Protein AF-A0A821L6I1-F1 (afdb_monomer_lite)

pLDDT: mean 88.38, std 13.35, range [44.41, 98.06]

Secondary structure (DSSP, 8-state):
-HHHHHHHHHHHS-----TTSPPP----HHHHHHHHHHHHHGGGG--SSGGGGG---TTT--HHHHHH--HHHHHHHHHH---S-----

Structure (mmCIF, N/CA/C/O backbone):
data_AF-A0A821L6I1-F1
#
_entry.id   AF-A0A821L6I1-F1
#
loop_
_atom_site.group_PDB
_atom_site.id
_atom_site.type_symbol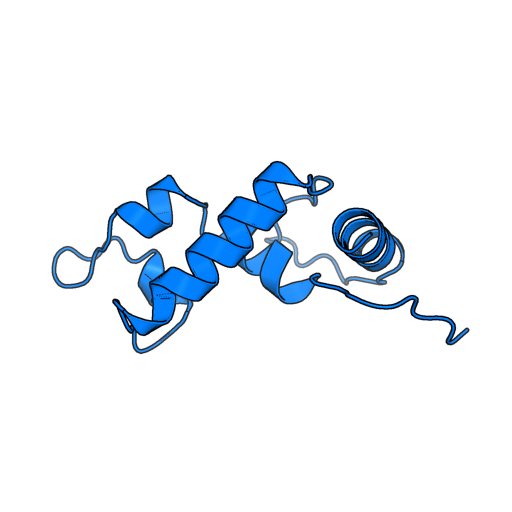
_atom_site.label_atom_id
_atom_site.label_alt_id
_atom_site.label_comp_id
_atom_site.label_asym_id
_atom_site.label_entity_id
_atom_site.label_seq_id
_atom_site.pdbx_PDB_ins_code
_atom_site.Cartn_x
_atom_site.Cartn_y
_atom_site.Cartn_z
_atom_site.occupancy
_atom_site.B_iso_or_equiv
_atom_site.auth_seq_id
_atom_site.auth_comp_id
_atom_site.auth_asym_id
_atom_site.auth_atom_id
_atom_site.pdbx_PDB_model_num
ATOM 1 N N . MET A 1 1 ? 6.623 -5.534 -16.098 1.00 84.38 1 MET A N 1
ATOM 2 C CA . MET A 1 1 ? 5.756 -6.188 -15.082 1.00 84.38 1 MET A CA 1
ATOM 3 C C . MET A 1 1 ? 4.931 -5.103 -14.371 1.00 84.38 1 MET A C 1
ATOM 5 O O . MET A 1 1 ? 5.301 -3.946 -14.501 1.00 84.38 1 MET A O 1
ATOM 9 N N . ILE A 1 2 ? 3.831 -5.406 -13.655 1.00 92.06 2 ILE A N 1
ATOM 10 C CA . ILE A 1 2 ? 2.939 -4.384 -13.025 1.00 92.06 2 ILE A CA 1
ATOM 11 C C . ILE A 1 2 ? 3.717 -3.355 -12.185 1.00 92.06 2 ILE A C 1
ATOM 13 O O . ILE A 1 2 ? 3.403 -2.169 -12.198 1.00 92.06 2 ILE A O 1
ATOM 17 N N . VAL A 1 3 ? 4.765 -3.803 -11.491 1.00 95.75 3 VAL A N 1
ATOM 18 C CA . VAL A 1 3 ? 5.683 -2.951 -10.717 1.00 95.75 3 VAL A CA 1
ATOM 19 C C . VAL A 1 3 ? 6.367 -1.904 -11.597 1.00 95.75 3 VAL A C 1
ATOM 21 O O . VAL A 1 3 ? 6.311 -0.714 -11.295 1.00 95.75 3 VAL A O 1
ATOM 24 N N . ASP A 1 4 ? 6.989 -2.334 -12.696 1.00 94.38 4 ASP A N 1
ATOM 25 C CA . ASP A 1 4 ? 7.686 -1.437 -13.626 1.00 94.38 4 ASP A CA 1
ATOM 26 C C . ASP A 1 4 ? 6.716 -0.439 -14.251 1.00 94.38 4 ASP A C 1
ATOM 28 O O . ASP A 1 4 ? 7.029 0.741 -14.372 1.00 94.38 4 ASP A O 1
ATOM 32 N N . GLU A 1 5 ? 5.522 -0.916 -14.597 1.00 93.00 5 GLU A N 1
ATOM 33 C CA . GLU A 1 5 ? 4.467 -0.124 -15.218 1.00 93.00 5 GLU A CA 1
ATOM 34 C C . GLU A 1 5 ? 3.920 0.942 -14.266 1.00 93.00 5 GLU A C 1
ATOM 36 O O . GLU A 1 5 ? 3.841 2.112 -14.619 1.00 93.00 5 GLU A O 1
ATOM 41 N N . THR A 1 6 ? 3.634 0.563 -13.022 1.00 93.62 6 THR A N 1
ATOM 42 C CA . THR A 1 6 ? 3.187 1.470 -11.953 1.00 93.62 6 THR A CA 1
ATOM 43 C C . THR A 1 6 ? 4.246 2.539 -11.663 1.00 93.62 6 THR A C 1
ATOM 45 O O . THR A 1 6 ? 3.942 3.727 -11.556 1.00 93.62 6 THR A O 1
ATOM 48 N N . ASN A 1 7 ? 5.520 2.138 -11.600 1.00 94.00 7 ASN A N 1
ATOM 49 C CA . ASN A 1 7 ? 6.632 3.068 -11.422 1.00 94.00 7 ASN A CA 1
ATOM 50 C C . ASN A 1 7 ? 6.814 4.002 -12.626 1.00 94.00 7 ASN A C 1
ATOM 52 O O . ASN A 1 7 ? 7.096 5.186 -12.435 1.00 94.00 7 ASN A O 1
ATOM 56 N N . ARG A 1 8 ? 6.660 3.500 -13.860 1.00 91.31 8 ARG A N 1
ATOM 57 C CA . ARG A 1 8 ? 6.751 4.318 -15.079 1.00 91.31 8 ARG A CA 1
ATOM 58 C C . ARG A 1 8 ? 5.589 5.304 -15.167 1.00 91.31 8 ARG A C 1
ATOM 60 O O . ARG A 1 8 ? 5.823 6.476 -15.452 1.00 91.31 8 ARG A O 1
ATOM 67 N N . PHE A 1 9 ? 4.373 4.856 -14.863 1.00 89.94 9 PHE A N 1
ATOM 68 C CA . PHE A 1 9 ? 3.177 5.690 -14.843 1.00 89.94 9 PHE A CA 1
ATOM 69 C C . PHE A 1 9 ? 3.338 6.881 -13.899 1.00 89.94 9 PHE A C 1
ATOM 71 O O . PHE A 1 9 ? 3.121 8.015 -14.321 1.00 89.94 9 PHE A O 1
ATOM 78 N N . HIS A 1 10 ? 3.799 6.653 -12.664 1.00 88.19 10 HIS A N 1
ATOM 79 C CA . HIS A 1 10 ? 4.019 7.746 -11.718 1.00 88.19 10 HIS A CA 1
ATOM 80 C C . HIS A 1 10 ? 5.010 8.791 -12.254 1.00 88.19 10 HIS A C 1
ATOM 82 O O . HIS A 1 10 ? 4.733 9.985 -12.208 1.00 88.19 10 HIS A O 1
ATOM 88 N N . ARG A 1 11 ? 6.152 8.347 -12.801 1.00 87.44 11 ARG A N 1
ATOM 89 C CA . ARG A 1 11 ? 7.195 9.245 -13.337 1.00 87.44 11 ARG A CA 1
ATOM 90 C C . ARG A 1 11 ? 6.710 10.084 -14.517 1.00 87.44 11 ARG A C 1
ATOM 92 O O . ARG A 1 11 ? 7.143 11.219 -14.667 1.00 87.44 11 ARG A O 1
ATOM 99 N N . ASN A 1 12 ? 5.849 9.508 -15.353 1.00 84.50 12 ASN A N 1
ATOM 100 C CA . ASN A 1 12 ? 5.335 10.156 -16.558 1.00 84.50 12 ASN A CA 1
ATOM 101 C C . ASN A 1 12 ? 4.082 10.997 -16.296 1.00 84.50 12 ASN A C 1
ATOM 103 O O . ASN A 1 12 ? 3.679 11.786 -17.148 1.00 84.50 12 ASN A O 1
ATOM 107 N N . SER A 1 13 ? 3.441 10.818 -15.144 1.00 77.00 13 SER A N 1
ATOM 108 C CA . SER A 1 13 ? 2.263 11.587 -14.780 1.00 77.00 13 SER A CA 1
ATOM 109 C C . SER A 1 13 ? 2.674 13.014 -14.436 1.00 77.00 13 SER A C 1
ATOM 111 O O . SER A 1 13 ? 3.483 13.240 -13.537 1.00 77.00 13 SER A O 1
ATOM 113 N N . VAL A 1 14 ? 2.068 13.995 -15.111 1.00 64.56 14 VAL A N 1
ATOM 114 C CA . VAL A 1 14 ? 2.135 15.412 -14.724 1.00 64.56 14 VAL A CA 1
ATOM 115 C C . VAL A 1 14 ? 1.257 15.597 -13.484 1.00 64.56 14 VAL A C 1
ATOM 117 O O . VAL A 1 14 ? 0.189 16.204 -13.524 1.00 64.56 14 VAL A O 1
ATOM 120 N N . HIS A 1 15 ? 1.641 14.982 -12.368 1.00 62.94 15 HIS A N 1
ATOM 121 C CA . HIS A 1 15 ? 0.945 15.209 -11.116 1.00 62.94 15 HIS A CA 1
ATOM 122 C C . HIS A 1 15 ? 1.262 16.629 -10.655 1.00 62.94 15 HIS A C 1
ATOM 124 O O . HIS A 1 15 ? 2.410 16.962 -10.361 1.00 62.94 15 HIS A O 1
ATOM 130 N N . ILE A 1 16 ? 0.223 17.460 -10.548 1.00 54.78 16 ILE A N 1
ATOM 131 C CA . ILE A 1 16 ? 0.253 18.634 -9.679 1.00 54.78 16 ILE A CA 1
ATOM 132 C C . ILE A 1 16 ? 0.525 18.072 -8.287 1.00 54.78 16 ILE A C 1
ATOM 134 O O . ILE A 1 16 ? -0.371 17.499 -7.667 1.00 54.78 16 ILE A O 1
ATOM 138 N N . ALA A 1 17 ? 1.777 18.146 -7.837 1.00 55.72 17 ALA A N 1
ATOM 139 C CA . ALA A 1 17 ? 2.143 17.756 -6.491 1.00 55.72 17 ALA A CA 1
ATOM 140 C C . ALA A 1 17 ? 1.277 18.580 -5.536 1.00 55.72 17 ALA A C 1
ATOM 142 O O . ALA A 1 17 ? 1.493 19.776 -5.345 1.00 55.72 17 ALA A O 1
ATOM 143 N N . HIS A 1 18 ? 0.241 17.963 -4.971 1.00 57.19 18 HIS A N 1
ATOM 144 C CA . HIS A 1 18 ? -0.420 18.558 -3.828 1.00 57.19 18 HIS A CA 1
ATOM 145 C C . HIS A 1 18 ? 0.648 18.670 -2.745 1.00 57.19 18 HIS A C 1
ATOM 147 O O . HIS A 1 18 ? 1.342 17.693 -2.471 1.00 57.19 18 HIS A O 1
ATOM 153 N N . SER A 1 19 ? 0.777 19.843 -2.131 1.00 56.97 19 SER A N 1
ATOM 154 C CA . SER A 1 19 ? 1.773 20.145 -1.090 1.00 56.97 19 SER A CA 1
ATOM 155 C C . SER A 1 19 ? 1.796 19.141 0.077 1.00 56.97 19 SER A C 1
ATOM 157 O O . SER A 1 19 ? 2.740 19.128 0.858 1.00 56.97 19 SER A O 1
ATOM 159 N N . HIS A 1 20 ? 0.766 18.296 0.193 1.00 60.94 20 HIS A N 1
ATOM 160 C CA . HIS A 1 20 ? 0.594 17.274 1.223 1.00 60.94 20 HIS A CA 1
ATOM 161 C C . HIS A 1 20 ? 0.753 15.824 0.728 1.00 60.94 20 HIS A C 1
ATOM 163 O O . HIS A 1 20 ? 0.520 14.898 1.503 1.00 60.94 20 HIS A O 1
ATOM 169 N N . ALA A 1 21 ? 1.099 15.591 -0.541 1.00 65.69 21 ALA A N 1
ATOM 170 C CA . ALA A 1 21 ? 1.366 14.245 -1.036 1.00 65.69 21 ALA A CA 1
ATOM 171 C C . ALA A 1 21 ? 2.752 13.783 -0.565 1.00 65.69 21 ALA A C 1
ATOM 173 O O . ALA A 1 21 ? 3.746 14.484 -0.751 1.00 65.69 21 ALA A O 1
ATOM 174 N N . ALA A 1 22 ? 2.823 12.596 0.042 1.00 67.25 22 ALA A N 1
ATOM 175 C CA . ALA A 1 22 ? 4.101 11.983 0.380 1.00 67.25 22 ALA A CA 1
ATOM 176 C C . ALA A 1 22 ? 4.949 11.788 -0.896 1.00 67.25 22 ALA A C 1
ATOM 178 O O . ALA A 1 22 ? 4.386 11.456 -1.946 1.00 67.25 22 ALA A O 1
ATOM 179 N N . PRO A 1 23 ? 6.282 11.966 -0.824 1.00 78.62 23 PRO A N 1
ATOM 180 C CA . PRO A 1 23 ? 7.152 11.745 -1.970 1.00 78.62 23 PRO A CA 1
ATOM 181 C C . PRO A 1 23 ? 7.016 10.302 -2.464 1.00 78.62 23 PRO A C 1
ATOM 183 O O . PRO A 1 23 ? 6.962 9.355 -1.673 1.00 78.62 23 PRO A O 1
ATOM 186 N N . TRP A 1 24 ? 6.949 10.128 -3.782 1.00 89.38 24 TRP A N 1
ATOM 187 C CA . TRP A 1 24 ? 6.856 8.799 -4.365 1.00 89.38 24 TRP A CA 1
ATOM 188 C C . TRP A 1 24 ? 8.179 8.056 -4.253 1.00 89.38 24 TRP A C 1
ATOM 190 O O . TRP A 1 24 ? 9.226 8.520 -4.702 1.00 89.38 24 TRP A O 1
ATOM 200 N N . ILE A 1 25 ? 8.093 6.849 -3.710 1.00 91.50 25 ILE A N 1
ATOM 201 C CA . ILE A 1 25 ? 9.167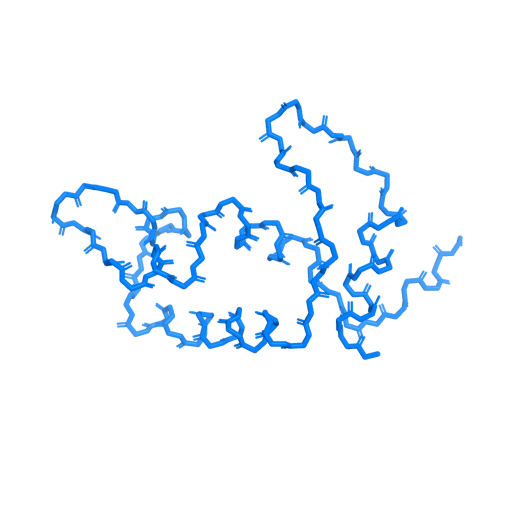 5.864 -3.716 1.00 91.50 25 ILE A CA 1
ATOM 202 C C . ILE A 1 25 ? 8.745 4.757 -4.678 1.00 91.50 25 ILE A C 1
ATOM 204 O O . ILE A 1 25 ? 7.592 4.313 -4.636 1.00 91.50 25 ILE A O 1
ATOM 208 N N . ASN A 1 26 ? 9.663 4.311 -5.539 1.00 95.31 26 ASN A N 1
ATOM 209 C CA . ASN A 1 26 ? 9.378 3.218 -6.465 1.00 95.31 26 ASN A CA 1
ATOM 210 C C . ASN A 1 26 ? 8.868 1.995 -5.696 1.00 95.31 26 ASN A C 1
ATOM 212 O O . ASN A 1 26 ? 9.467 1.588 -4.701 1.00 95.31 26 ASN A O 1
ATOM 216 N N . THR A 1 27 ? 7.767 1.415 -6.162 1.00 96.56 27 THR A N 1
ATOM 217 C CA . THR A 1 27 ? 7.244 0.177 -5.596 1.00 96.56 27 THR A CA 1
ATOM 218 C C . THR A 1 27 ? 8.075 -1.027 -6.025 1.00 96.56 27 THR A C 1
ATOM 220 O O . THR A 1 27 ? 8.796 -0.975 -7.027 1.00 96.56 27 THR A O 1
ATOM 223 N N . THR A 1 28 ? 7.976 -2.109 -5.257 1.00 97.56 28 THR A N 1
ATOM 224 C CA . THR A 1 28 ? 8.665 -3.384 -5.490 1.00 97.56 28 THR A CA 1
ATOM 225 C C . THR A 1 28 ? 7.650 -4.511 -5.644 1.00 97.56 28 THR A C 1
ATOM 227 O O . THR A 1 28 ? 6.489 -4.370 -5.264 1.00 97.56 28 THR A O 1
ATOM 230 N N . THR A 1 29 ? 8.083 -5.665 -6.150 1.00 97.50 29 THR A N 1
ATOM 231 C CA . THR A 1 29 ? 7.225 -6.857 -6.244 1.00 97.50 29 THR A CA 1
ATOM 232 C C . THR A 1 29 ? 6.674 -7.281 -4.881 1.00 97.50 29 THR A C 1
ATOM 234 O O . THR A 1 29 ? 5.483 -7.558 -4.768 1.00 97.50 29 THR A O 1
ATOM 237 N N . ASN A 1 30 ? 7.504 -7.257 -3.832 1.00 97.44 30 ASN A N 1
ATOM 238 C CA . ASN A 1 30 ? 7.079 -7.607 -2.473 1.00 97.44 30 ASN A CA 1
ATOM 239 C C . ASN A 1 30 ? 6.019 -6.636 -1.946 1.00 97.44 30 ASN A C 1
ATOM 241 O O . ASN A 1 30 ? 4.991 -7.067 -1.433 1.00 97.44 30 ASN A O 1
ATOM 245 N N . GLU A 1 31 ? 6.238 -5.330 -2.114 1.00 97.69 31 GLU A N 1
ATOM 246 C CA . GLU A 1 31 ? 5.258 -4.322 -1.704 1.00 97.69 31 GLU A CA 1
ATOM 247 C C . GLU A 1 31 ? 3.943 -4.467 -2.485 1.00 97.69 31 GLU A C 1
ATOM 249 O O . GLU A 1 31 ? 2.868 -4.382 -1.895 1.00 97.69 31 GLU A O 1
ATOM 254 N N . MET A 1 32 ? 4.010 -4.761 -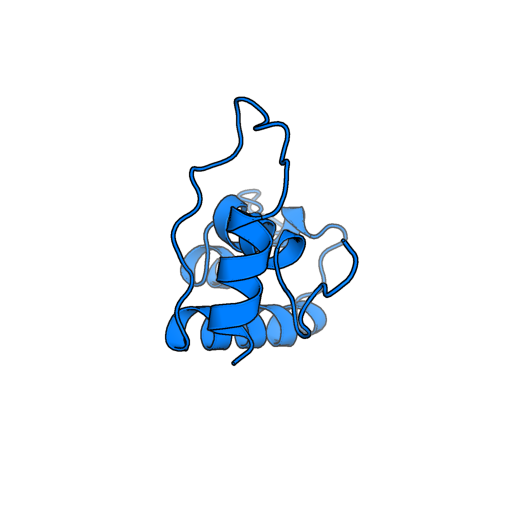3.787 1.00 97.81 32 MET A N 1
ATOM 255 C CA . MET A 1 32 ? 2.826 -4.984 -4.616 1.00 97.81 32 MET A CA 1
ATOM 256 C C . MET A 1 32 ? 2.036 -6.226 -4.174 1.00 97.81 32 MET A C 1
ATOM 258 O O . MET A 1 32 ? 0.807 -6.192 -4.154 1.00 97.81 32 MET A O 1
ATOM 262 N N . TYR A 1 33 ? 2.705 -7.303 -3.749 1.00 97.88 33 TYR A N 1
ATOM 263 C CA . TYR A 1 33 ? 2.016 -8.459 -3.165 1.00 97.88 33 TYR A CA 1
ATOM 264 C C . TYR A 1 33 ? 1.309 -8.115 -1.855 1.00 97.88 33 TYR A C 1
ATOM 266 O O . TYR A 1 33 ? 0.150 -8.488 -1.681 1.00 97.88 33 TYR A O 1
ATOM 274 N N . ILE A 1 34 ? 1.958 -7.363 -0.961 1.00 98.06 34 ILE A N 1
ATOM 275 C CA . ILE A 1 34 ? 1.328 -6.907 0.287 1.00 98.06 34 ILE A CA 1
ATOM 276 C C . ILE A 1 34 ? 0.145 -5.982 -0.027 1.00 98.06 34 ILE A C 1
ATOM 278 O O . ILE A 1 34 ? -0.901 -6.076 0.616 1.00 98.06 34 ILE A O 1
ATOM 282 N N . PHE A 1 35 ? 0.262 -5.118 -1.039 1.00 97.88 35 PHE A N 1
ATOM 283 C CA . PHE A 1 35 ? -0.824 -4.239 -1.478 1.00 97.88 35 PHE A CA 1
ATOM 284 C C . PHE A 1 35 ? -2.032 -5.046 -1.959 1.00 97.88 35 PHE A C 1
ATOM 286 O O . PHE A 1 35 ? -3.146 -4.821 -1.485 1.00 97.88 35 PHE A O 1
ATOM 293 N N . LEU A 1 36 ? -1.816 -6.036 -2.827 1.00 97.50 36 LEU A N 1
ATOM 294 C CA . LEU A 1 36 ? -2.881 -6.913 -3.313 1.00 97.50 36 LEU A CA 1
ATOM 295 C C . LEU A 1 36 ? -3.500 -7.738 -2.178 1.00 97.50 36 LEU A C 1
ATOM 297 O O . LEU A 1 36 ? -4.724 -7.817 -2.090 1.00 97.50 36 LEU A O 1
ATOM 301 N N . ALA A 1 37 ? -2.687 -8.276 -1.265 1.00 97.81 37 ALA A N 1
ATOM 302 C CA . ALA A 1 37 ? -3.177 -8.972 -0.077 1.00 97.81 37 ALA A CA 1
ATOM 303 C C . ALA A 1 37 ? -4.034 -8.050 0.809 1.00 97.81 37 ALA A C 1
ATOM 305 O O . ALA A 1 37 ? -5.103 -8.445 1.272 1.00 97.81 37 ALA A O 1
ATOM 306 N N . THR A 1 38 ? -3.621 -6.789 0.976 1.00 97.94 38 THR A N 1
ATOM 307 C CA . THR A 1 38 ? -4.394 -5.772 1.703 1.00 97.94 38 THR A CA 1
ATOM 308 C C . THR A 1 38 ? -5.741 -5.518 1.021 1.00 97.94 38 THR A C 1
ATOM 310 O O . THR A 1 38 ? -6.772 -5.515 1.694 1.00 97.94 38 THR A O 1
ATOM 313 N N . VAL A 1 39 ? -5.765 -5.362 -0.309 1.00 97.56 39 VAL A N 1
ATOM 314 C CA . VAL A 1 39 ? -7.006 -5.189 -1.089 1.00 97.56 39 VAL A CA 1
ATOM 315 C C . VAL A 1 39 ? -7.926 -6.408 -0.956 1.00 97.56 39 VAL A C 1
ATOM 317 O O . VAL A 1 39 ? -9.131 -6.242 -0.780 1.00 97.56 39 VAL A O 1
ATOM 320 N N . MET A 1 40 ? -7.380 -7.625 -0.973 1.00 97.69 40 MET A N 1
ATOM 321 C CA . MET A 1 40 ? -8.145 -8.866 -0.780 1.00 97.69 40 MET A CA 1
ATOM 322 C C . MET A 1 40 ? -8.679 -9.023 0.654 1.00 97.69 40 MET A C 1
ATOM 324 O O . MET A 1 40 ? -9.735 -9.625 0.860 1.00 97.69 40 MET A O 1
ATOM 328 N N . LEU A 1 41 ? -8.005 -8.447 1.654 1.00 97.25 41 LEU A N 1
ATOM 329 C CA . LEU A 1 41 ? -8.464 -8.444 3.045 1.00 97.25 41 LEU A CA 1
ATOM 330 C C . LEU A 1 41 ? -9.626 -7.462 3.278 1.00 97.25 41 LEU A C 1
ATOM 332 O O . LEU A 1 41 ? -10.534 -7.749 4.057 1.00 97.25 41 LEU A O 1
ATOM 336 N N . MET A 1 42 ? -9.642 -6.320 2.586 1.00 96.81 42 MET A N 1
ATOM 337 C CA . MET A 1 42 ? -10.659 -5.270 2.747 1.00 96.81 42 MET A CA 1
ATOM 338 C C . MET A 1 42 ? -12.129 -5.726 2.713 1.00 96.81 42 MET A C 1
ATOM 340 O O . MET A 1 42 ? -12.881 -5.245 3.569 1.00 96.81 42 MET A O 1
ATOM 344 N N . PRO A 1 43 ? -12.587 -6.604 1.795 1.00 96.31 43 PRO A N 1
ATOM 345 C CA . PRO A 1 43 ? -13.980 -7.054 1.782 1.00 96.31 43 PRO A CA 1
ATOM 346 C C . PRO A 1 43 ? -14.379 -7.834 3.041 1.00 96.31 43 PRO A C 1
ATOM 348 O O . PRO A 1 43 ? -15.531 -7.741 3.459 1.00 96.31 43 PRO A O 1
ATOM 351 N N . HIS A 1 44 ? -13.440 -8.532 3.686 1.00 96.00 44 HIS A N 1
ATOM 352 C CA . HIS A 1 44 ? -13.686 -9.277 4.926 1.00 96.00 44 HIS A CA 1
ATOM 353 C C . HIS A 1 44 ? -13.911 -8.347 6.129 1.00 96.00 44 HIS A C 1
ATOM 355 O O . HIS A 1 44 ? -14.616 -8.697 7.071 1.00 96.00 44 HIS A O 1
ATOM 361 N N . LEU A 1 45 ? -13.335 -7.141 6.092 1.00 94.00 45 LEU A N 1
ATOM 362 C CA . LEU A 1 45 ? -13.373 -6.146 7.170 1.00 94.00 45 LEU A CA 1
ATOM 363 C C . LEU A 1 45 ? -13.964 -4.824 6.666 1.00 94.00 45 LEU A C 1
ATOM 365 O O . LEU A 1 45 ? -13.400 -3.750 6.886 1.00 94.00 45 LEU A O 1
ATOM 369 N N . LYS A 1 46 ? -15.083 -4.906 5.937 1.00 94.56 46 LYS A N 1
ATOM 370 C CA . LYS A 1 46 ? -15.669 -3.787 5.188 1.00 94.56 46 LYS A CA 1
ATOM 371 C C . LYS A 1 46 ? -15.850 -2.530 6.050 1.00 94.56 46 LYS A C 1
ATOM 373 O O . LYS A 1 46 ? -16.519 -2.548 7.082 1.00 94.56 46 LYS A O 1
ATOM 378 N N . LYS A 1 47 ? -15.294 -1.410 5.582 1.00 94.25 47 LYS A N 1
ATOM 379 C CA . LYS A 1 47 ? -15.503 -0.068 6.151 1.00 94.25 47 LYS A CA 1
ATOM 380 C C . LYS A 1 47 ? -16.314 0.790 5.183 1.00 94.25 47 LYS A C 1
ATOM 382 O O . LYS A 1 47 ? -16.260 0.598 3.973 1.00 94.25 47 LYS A O 1
ATOM 387 N N . ASN A 1 48 ? -17.013 1.797 5.707 1.00 93.50 48 ASN A N 1
ATOM 388 C CA . ASN A 1 48 ? -17.836 2.706 4.892 1.00 93.50 48 ASN A CA 1
ATOM 389 C C . ASN A 1 48 ? -17.018 3.574 3.922 1.00 93.50 48 ASN A C 1
ATOM 391 O O . ASN A 1 48 ? -17.544 4.062 2.927 1.00 93.50 48 ASN A O 1
ATOM 395 N N . ARG A 1 49 ? -15.743 3.827 4.235 1.00 93.94 49 ARG A N 1
ATOM 396 C CA . ARG A 1 49 ? -14.825 4.647 3.433 1.00 93.94 49 ARG A CA 1
ATOM 397 C C . ARG A 1 49 ? -13.439 4.012 3.459 1.00 93.94 49 ARG A C 1
ATOM 399 O O . ARG A 1 49 ? -13.034 3.528 4.513 1.00 93.94 49 ARG A O 1
ATOM 406 N N . ILE A 1 50 ? -12.678 4.122 2.365 1.00 93.25 50 ILE A N 1
ATOM 407 C CA . ILE A 1 50 ? -11.291 3.612 2.277 1.00 93.25 50 ILE A CA 1
ATOM 408 C C . ILE A 1 50 ? -10.415 4.175 3.410 1.00 93.25 50 ILE A C 1
ATOM 410 O O . ILE A 1 50 ? -9.675 3.455 4.067 1.00 93.25 50 ILE A O 1
ATOM 414 N N . ARG A 1 51 ? -10.560 5.465 3.732 1.00 92.56 51 ARG A N 1
ATOM 415 C CA . ARG A 1 51 ? -9.825 6.082 4.850 1.00 92.56 51 ARG A CA 1
ATOM 416 C C . ARG A 1 51 ? -10.153 5.468 6.219 1.00 92.56 51 ARG A C 1
ATOM 418 O O . ARG A 1 51 ? -9.348 5.583 7.134 1.00 92.56 51 ARG A O 1
ATOM 425 N N . GLY A 1 52 ? -11.313 4.825 6.362 1.00 95.94 52 GLY A N 1
ATOM 426 C CA . GLY A 1 52 ? -11.753 4.188 7.602 1.00 95.94 52 GLY A CA 1
ATOM 427 C C . GLY A 1 52 ? -10.939 2.953 7.988 1.00 95.94 52 GLY A C 1
ATOM 428 O O . GLY A 1 52 ? -10.910 2.615 9.167 1.00 95.94 52 GLY A O 1
ATOM 429 N N . TYR A 1 53 ? -10.241 2.321 7.038 1.00 96.88 53 TYR A N 1
ATOM 430 C CA . TYR A 1 53 ? -9.342 1.196 7.320 1.00 96.88 53 TYR A CA 1
ATOM 431 C C . TYR A 1 53 ? -8.142 1.605 8.192 1.00 96.88 53 TYR A C 1
ATOM 433 O O . TYR A 1 53 ? -7.649 0.791 8.961 1.00 96.88 53 TYR A O 1
ATOM 441 N N . TRP A 1 54 ? -7.752 2.885 8.166 1.00 97.12 54 TRP A N 1
ATOM 442 C CA . TRP A 1 54 ? -6.688 3.464 9.002 1.00 97.12 54 TRP A CA 1
ATOM 443 C C . TRP A 1 54 ? -7.230 4.363 10.121 1.00 97.12 54 TRP A C 1
ATOM 445 O O . TRP A 1 54 ? -6.560 5.299 10.559 1.00 97.12 54 TRP A O 1
ATOM 455 N N . SER A 1 55 ? -8.472 4.146 10.560 1.00 95.38 55 SER A N 1
ATOM 456 C CA . SER A 1 55 ? -9.026 4.919 11.671 1.00 95.38 55 SER A CA 1
ATOM 457 C C . SER A 1 55 ? -8.331 4.569 12.989 1.00 95.38 55 SER A C 1
ATOM 459 O O . SER A 1 55 ? -8.181 3.398 13.327 1.00 95.38 55 SER A O 1
ATOM 461 N N . THR A 1 56 ? -7.984 5.592 13.769 1.00 94.88 56 THR A N 1
ATOM 462 C CA . THR A 1 56 ? -7.515 5.461 15.157 1.00 94.88 56 THR A CA 1
ATOM 463 C C . THR A 1 56 ? -8.663 5.504 16.171 1.00 94.88 56 THR A C 1
ATOM 465 O O . THR A 1 56 ? -8.439 5.399 17.377 1.00 94.88 56 THR A O 1
ATOM 468 N N . TYR A 1 57 ? -9.913 5.650 15.711 1.00 94.88 57 TYR A N 1
ATOM 469 C CA . TYR A 1 57 ? -11.072 5.671 16.593 1.00 94.88 57 TYR A CA 1
ATOM 470 C C . TYR A 1 57 ? -11.349 4.272 17.141 1.00 94.88 57 TYR A C 1
ATOM 472 O O . TYR A 1 57 ? -11.653 3.349 16.385 1.00 94.88 57 TYR A O 1
ATOM 480 N N . ARG A 1 58 ? -11.278 4.126 18.469 1.00 92.75 58 ARG A N 1
ATOM 481 C CA . ARG A 1 58 ? -11.297 2.829 19.169 1.00 92.75 58 ARG A CA 1
ATOM 482 C C . ARG A 1 58 ? -12.453 1.905 18.776 1.00 92.75 58 ARG A C 1
ATOM 484 O O . ARG A 1 58 ? -12.254 0.699 18.768 1.00 92.75 58 ARG A O 1
ATOM 491 N N . LEU A 1 59 ? -13.629 2.440 18.431 1.00 92.62 59 LEU A N 1
ATOM 492 C CA . LEU A 1 59 ? -14.791 1.613 18.071 1.00 92.62 59 LEU A CA 1
ATOM 493 C C . LEU A 1 59 ? -14.681 0.955 16.690 1.00 92.62 59 LEU A C 1
ATOM 495 O O . LEU A 1 59 ? -15.365 -0.028 16.430 1.00 92.62 59 LEU A O 1
ATOM 499 N N . ILE A 1 60 ? -13.868 1.508 15.787 1.00 90.69 60 ILE A N 1
ATOM 500 C CA . ILE A 1 60 ? -13.770 1.039 14.396 1.00 90.69 60 ILE A CA 1
ATOM 501 C C . ILE A 1 60 ? -12.333 0.747 13.962 1.00 90.69 60 ILE A C 1
ATOM 503 O O . ILE A 1 60 ? -12.127 0.387 12.801 1.00 90.69 60 ILE A O 1
ATOM 507 N N . ALA A 1 61 ? -11.360 0.912 14.858 1.00 94.50 61 ALA A N 1
ATOM 508 C CA . ALA A 1 61 ? -9.955 0.652 14.590 1.00 94.50 61 ALA A CA 1
ATOM 509 C C . ALA A 1 61 ? -9.741 -0.815 14.196 1.00 94.50 61 ALA A C 1
ATOM 511 O O . ALA A 1 61 ? -10.375 -1.733 14.718 1.00 94.50 61 ALA A O 1
ATOM 512 N N . THR A 1 62 ? -8.865 -1.046 13.224 1.00 95.38 62 THR A N 1
ATOM 513 C CA . THR A 1 62 ? -8.542 -2.388 12.730 1.00 95.38 62 THR A CA 1
ATOM 514 C C . THR A 1 62 ? -7.059 -2.412 12.390 1.00 95.38 62 THR A C 1
ATOM 516 O O . THR A 1 62 ? -6.658 -2.044 11.289 1.00 95.38 62 THR A O 1
ATOM 519 N N . LEU A 1 63 ? -6.251 -2.765 13.395 1.00 94.75 63 LEU A N 1
ATOM 520 C CA . LEU A 1 63 ? -4.809 -2.489 13.438 1.00 94.75 63 LEU A CA 1
ATOM 521 C C . LEU A 1 63 ? -4.025 -3.102 12.273 1.00 94.75 63 LEU A C 1
ATOM 523 O O . LEU A 1 63 ? -3.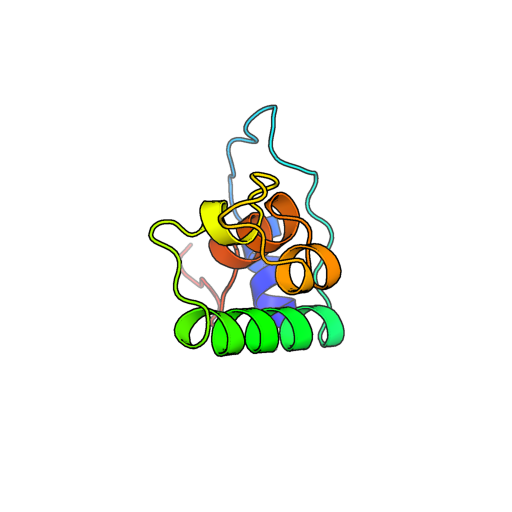121 -2.450 11.762 1.00 94.75 63 LEU A O 1
ATOM 527 N N . ILE A 1 64 ? -4.444 -4.271 11.779 1.00 96.38 64 ILE A N 1
ATOM 528 C CA . ILE A 1 64 ? -3.773 -4.977 10.678 1.00 96.38 64 ILE A CA 1
ATOM 529 C C . ILE A 1 64 ? -3.550 -4.097 9.436 1.00 96.38 64 ILE A C 1
ATOM 531 O O . ILE A 1 64 ? -2.515 -4.190 8.789 1.00 96.38 64 ILE A O 1
ATOM 535 N N . PHE A 1 65 ? -4.469 -3.181 9.108 1.00 96.69 65 PHE A N 1
ATOM 536 C CA . PHE A 1 65 ? -4.290 -2.299 7.948 1.00 96.69 65 PHE A CA 1
ATOM 537 C C . PHE A 1 65 ? -3.178 -1.266 8.159 1.00 96.69 65 PHE A C 1
ATOM 539 O O . PHE A 1 65 ? -2.483 -0.926 7.203 1.00 96.69 65 PHE A O 1
ATOM 546 N N . ALA A 1 66 ? -2.999 -0.786 9.393 1.00 95.44 66 ALA A N 1
ATOM 547 C CA . ALA A 1 66 ? -1.926 0.136 9.758 1.00 95.44 66 ALA A CA 1
ATOM 548 C C . ALA A 1 66 ? -0.565 -0.570 9.896 1.00 95.44 66 ALA A C 1
ATOM 550 O O . ALA A 1 66 ? 0.464 0.069 9.702 1.00 95.44 66 ALA A O 1
ATOM 551 N N . GLU A 1 67 ? -0.564 -1.872 10.197 1.00 96.44 67 GLU A N 1
ATOM 552 C CA . GLU A 1 67 ? 0.639 -2.714 10.206 1.00 96.44 67 GLU A CA 1
ATOM 553 C C . GLU A 1 67 ? 1.142 -3.010 8.786 1.00 96.44 67 GLU A C 1
ATOM 555 O O . GLU A 1 67 ? 2.346 -2.990 8.543 1.00 96.44 67 GLU A O 1
ATOM 560 N N . LEU A 1 68 ? 0.230 -3.251 7.836 1.00 96.75 68 LEU A N 1
ATOM 561 C CA . LEU A 1 68 ? 0.583 -3.565 6.447 1.00 96.75 68 LEU A CA 1
ATOM 562 C C . LEU A 1 68 ? 0.999 -2.325 5.644 1.00 96.75 68 LEU A C 1
ATOM 564 O O . LEU A 1 68 ? 1.918 -2.397 4.831 1.00 96.75 68 LEU A O 1
ATOM 568 N N . PHE A 1 69 ? 0.322 -1.192 5.848 1.00 95.44 69 PHE A N 1
ATOM 569 C CA . PHE A 1 69 ? 0.601 0.053 5.136 1.00 95.44 69 PHE A CA 1
ATOM 570 C C . PHE A 1 69 ? 0.295 1.283 5.982 1.00 95.44 69 PHE A C 1
ATOM 572 O O . PHE A 1 69 ? -0.637 1.303 6.781 1.00 95.44 69 PHE A O 1
ATOM 579 N N . THR A 1 70 ? 0.976 2.392 5.692 1.00 94.88 70 THR A N 1
ATOM 580 C CA . THR A 1 70 ? 0.423 3.707 6.028 1.00 94.88 70 THR A CA 1
ATOM 581 C C . THR A 1 70 ? -0.714 4.046 5.062 1.00 94.88 70 THR A C 1
ATOM 583 O O . THR A 1 70 ? -0.674 3.695 3.878 1.00 94.88 70 THR A O 1
ATOM 586 N N . ARG A 1 71 ? -1.721 4.789 5.538 1.00 94.44 71 ARG A N 1
ATOM 587 C CA . ARG A 1 71 ? -2.844 5.254 4.704 1.00 94.44 71 ARG A CA 1
ATOM 588 C C . ARG A 1 71 ? -2.365 5.953 3.432 1.00 94.44 71 ARG A C 1
ATOM 590 O O . ARG A 1 71 ? -2.923 5.739 2.356 1.00 94.44 71 ARG A O 1
ATOM 597 N N . ASP A 1 72 ? -1.357 6.808 3.567 1.00 93.19 72 ASP A N 1
ATOM 598 C CA . ASP A 1 72 ? -0.883 7.654 2.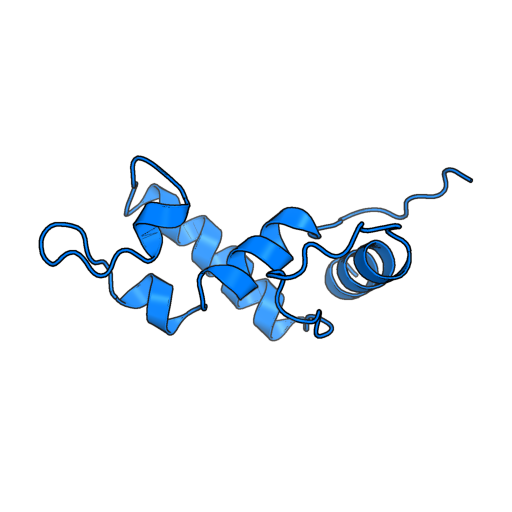476 1.00 93.19 72 ASP A CA 1
ATOM 599 C C . ASP A 1 72 ? -0.115 6.827 1.439 1.00 93.19 72 ASP A C 1
ATOM 601 O O . ASP A 1 72 ? -0.342 7.009 0.244 1.00 93.19 72 ASP A O 1
ATOM 605 N N . ARG A 1 73 ? 0.690 5.837 1.863 1.00 94.88 73 ARG A N 1
ATOM 606 C CA . ARG A 1 73 ? 1.360 4.922 0.928 1.00 94.88 73 ARG A CA 1
ATOM 607 C C . ARG A 1 73 ? 0.370 4.020 0.198 1.00 94.88 73 ARG A C 1
ATOM 609 O O . ARG A 1 73 ? 0.470 3.893 -1.019 1.00 94.88 73 ARG A O 1
ATOM 616 N N . PHE A 1 74 ? -0.615 3.457 0.903 1.00 96.06 74 PHE A N 1
ATOM 617 C CA . PHE A 1 74 ? -1.673 2.671 0.263 1.00 96.06 74 PHE A CA 1
ATOM 618 C C . PHE A 1 74 ? -2.443 3.505 -0.765 1.00 96.06 74 PHE A C 1
ATOM 620 O O . PHE A 1 74 ? -2.676 3.053 -1.881 1.00 96.06 74 PHE A O 1
ATOM 627 N N . THR A 1 75 ? -2.807 4.741 -0.407 1.00 93.44 75 THR A N 1
ATOM 628 C CA . THR A 1 75 ? -3.519 5.649 -1.316 1.00 93.44 75 THR A CA 1
ATOM 629 C C . THR A 1 75 ? -2.662 5.983 -2.535 1.00 93.44 75 THR A C 1
ATOM 631 O O . THR A 1 75 ? -3.172 5.939 -3.647 1.00 93.44 75 THR A O 1
ATOM 634 N N . ALA A 1 76 ? -1.365 6.251 -2.351 1.00 92.31 76 ALA A N 1
ATOM 635 C CA . ALA A 1 76 ? -0.448 6.516 -3.455 1.00 92.31 76 ALA A CA 1
ATOM 636 C C . ALA A 1 76 ? -0.340 5.323 -4.418 1.00 92.31 76 ALA A C 1
ATOM 638 O O . ALA A 1 76 ? -0.379 5.517 -5.632 1.00 92.31 76 ALA A O 1
ATOM 639 N N . LEU A 1 77 ? -0.238 4.094 -3.900 1.00 94.94 77 LEU A N 1
ATOM 640 C CA . LEU A 1 77 ? -0.242 2.884 -4.729 1.00 94.94 77 LEU A CA 1
ATOM 641 C C . LEU A 1 77 ? -1.582 2.708 -5.446 1.00 94.94 77 LEU A C 1
ATOM 643 O O . LEU A 1 77 ? -1.595 2.468 -6.647 1.00 94.94 77 LEU A O 1
ATOM 647 N N . LEU A 1 78 ? -2.703 2.904 -4.746 1.00 94.12 78 LEU A N 1
ATOM 648 C CA . LEU A 1 78 ? -4.041 2.802 -5.325 1.00 94.12 78 LEU A CA 1
ATOM 649 C C . LEU A 1 78 ? -4.252 3.788 -6.485 1.00 94.12 78 LEU A C 1
ATOM 651 O O . LEU A 1 78 ? -4.876 3.422 -7.476 1.00 94.12 78 LEU A O 1
ATOM 655 N N . THR A 1 79 ? -3.740 5.019 -6.384 1.00 90.94 79 THR A N 1
ATOM 656 C CA . THR A 1 79 ? -3.907 6.038 -7.435 1.00 90.94 79 THR A CA 1
ATOM 657 C C . THR A 1 79 ? -2.948 5.872 -8.609 1.00 90.94 79 THR A C 1
ATOM 659 O O . THR A 1 79 ? -3.252 6.360 -9.691 1.00 90.94 79 THR A O 1
ATOM 662 N N . ASN A 1 80 ? -1.795 5.226 -8.409 1.00 91.31 80 ASN A N 1
ATOM 663 C CA . ASN A 1 80 ? -0.772 5.056 -9.448 1.00 91.31 80 ASN A CA 1
ATOM 664 C C . ASN A 1 80 ? -0.733 3.639 -10.045 1.00 91.31 80 ASN A C 1
ATOM 666 O O . ASN A 1 80 ? 0.032 3.412 -10.981 1.00 91.31 80 ASN A O 1
ATOM 670 N N . LEU A 1 81 ? -1.514 2.687 -9.516 1.00 93.94 81 LEU A N 1
ATOM 671 C CA . LEU A 1 81 ? -1.543 1.301 -9.985 1.00 93.94 81 LEU A CA 1
ATOM 672 C C . LEU A 1 81 ? -1.837 1.246 -11.485 1.00 93.94 81 LEU A C 1
ATOM 674 O O . LEU A 1 81 ? -2.884 1.707 -11.946 1.00 93.94 81 LEU A O 1
ATOM 678 N N . HIS A 1 82 ? -0.927 0.637 -12.239 1.00 91.69 82 HIS A N 1
ATOM 679 C CA . HIS A 1 82 ? -1.017 0.619 -13.689 1.00 91.69 82 HIS A CA 1
ATOM 680 C C . HIS A 1 82 ? -0.586 -0.732 -14.269 1.00 91.69 82 HIS A C 1
ATOM 682 O O . HIS A 1 82 ? 0.374 -1.348 -13.805 1.00 91.69 82 HIS A O 1
ATOM 688 N N . PHE A 1 83 ? -1.333 -1.213 -15.269 1.00 90.12 83 PHE A N 1
ATOM 689 C CA . PHE A 1 83 ? -1.215 -2.583 -15.797 1.00 90.12 83 PHE A CA 1
ATOM 690 C C . PHE A 1 83 ? -0.721 -2.660 -17.244 1.00 90.12 83 PHE A C 1
ATOM 692 O O . PHE A 1 83 ? -0.281 -3.724 -17.676 1.00 90.12 83 PHE A O 1
ATOM 699 N N . ARG A 1 84 ? -0.813 -1.570 -18.006 1.00 84.25 84 ARG A N 1
ATOM 700 C CA . ARG A 1 84 ? -0.462 -1.525 -19.428 1.00 84.25 84 ARG A CA 1
ATOM 701 C C . ARG A 1 84 ? 0.278 -0.237 -19.724 1.00 84.25 84 ARG A C 1
ATOM 703 O O . ARG A 1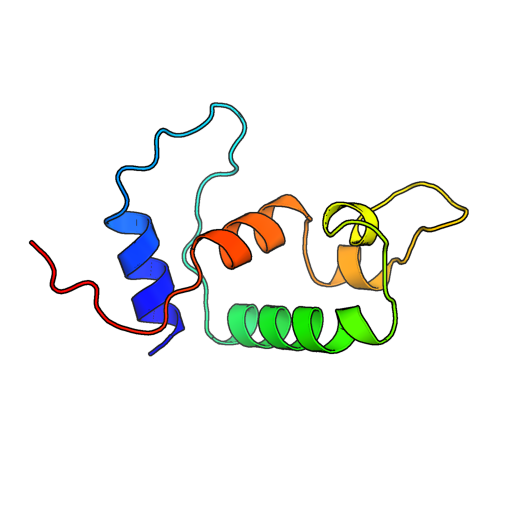 84 ? -0.025 0.761 -19.108 1.00 84.25 84 ARG A O 1
ATOM 710 N N . ASP A 1 85 ? 1.159 -0.251 -20.714 1.00 73.38 85 ASP A N 1
ATOM 711 C CA . ASP A 1 85 ? 1.810 0.959 -21.194 1.00 73.38 85 ASP A CA 1
ATOM 712 C C . ASP A 1 85 ? 0.801 1.994 -21.739 1.00 73.38 85 ASP A C 1
ATOM 714 O O . ASP A 1 85 ? 0.015 1.697 -22.647 1.00 73.38 85 ASP A O 1
ATOM 718 N N . ASN A 1 86 ? 0.832 3.218 -21.202 1.00 63.22 86 ASN A N 1
ATOM 719 C CA . ASN A 1 86 ? 0.165 4.377 -21.794 1.00 63.22 86 ASN A CA 1
ATOM 720 C C . ASN A 1 86 ? 0.926 4.846 -23.048 1.00 63.22 86 ASN A C 1
ATOM 722 O O . ASN A 1 86 ? 1.637 5.847 -23.019 1.00 63.22 86 ASN A O 1
ATOM 726 N N . ILE A 1 87 ? 0.739 4.146 -24.171 1.00 55.72 87 ILE A N 1
ATOM 727 C CA . ILE A 1 87 ? 1.321 4.500 -25.486 1.00 55.72 87 ILE A CA 1
ATOM 728 C C . ILE A 1 87 ? 0.508 5.609 -26.193 1.00 55.72 87 ILE A C 1
ATOM 730 O O . ILE A 1 87 ? 0.499 5.711 -27.414 1.00 55.72 87 ILE A O 1
ATOM 734 N N . TRP A 1 88 ? -0.191 6.470 -25.457 1.00 50.03 88 TRP A N 1
ATOM 735 C CA . TRP A 1 88 ? -0.865 7.623 -26.058 1.00 50.03 88 TRP A CA 1
ATOM 736 C C . TRP A 1 88 ? -0.021 8.869 -25.793 1.00 50.03 88 TRP A C 1
ATOM 738 O O . TRP A 1 88 ? -0.123 9.488 -24.735 1.00 50.03 88 TRP A O 1
ATOM 748 N N . LYS A 1 89 ? 0.878 9.146 -26.745 1.00 44.41 89 LYS A N 1
ATOM 749 C CA . LYS A 1 89 ? 1.455 10.475 -26.972 1.00 44.41 89 LYS A CA 1
ATOM 750 C C . LYS A 1 89 ? 0.434 11.363 -27.668 1.00 44.41 89 LYS A C 1
ATOM 752 O O . LYS A 1 89 ? -0.288 10.824 -28.536 1.00 44.41 89 LYS A O 1
#

Sequence (89 aa):
MIVDETNRFHRNSVHIAHSHAAPWINTTTNEMYIFLATVMLMPHLKKNRIRGYWSTYRLIATLIFAELFTRDRFTALLTNLHFRDNIWK

Foldseek 3Di:
DQQVQLQVQVVPDPDPPDPPQDDDDRDDPVLVVLLVVLVVCCVVLPDPDLVLQCDPPPVRHDCVSVVSDDSRVSVSCVVSRDDDDPPDD

Radius of gyration: 14.38 Å; chains: 1; bounding box: 27×29×46 Å